Protein 3B84 (pdb70)

Foldseek 3Di:
DDVVVVVVVVLVVQVVCQVVVHPFLEWEAQPNDIGTHHLVLLVVFFPQSVVQCVPVPDDYHYDYNLCPVCVVQVVCCSSPVDRDDDPVCLVVQCVVCVVRVGVVSVVCSVPPD

Sequence (113 aa):
MSFVQHSVRVLQELNKQREKGQYCDATLDVGGLVFKAHWSVLACCSHFFQSLYGDGSGGSVVLPAGFAEIFGLLLDFFYTGHLALTSGNRDQVLLAARELRVPEAVELCQSFK

CATH classification: 3.30.710.10

Structure (mmCIF, N/CA/C/O backbone):
data_3B84
#
_entry.id   3B84
#
_cell.length_a   50.375
_cell.length_b   50.375
_cell.length_c   86.093
_cell.angle_alpha   90.000
_cell.angle_beta   90.000
_cell.angle_gamma   120.000
#
_symmetry.space_group_name_H-M   'P 31 2 1'
#
loop_
_entity.id
_entity.type
_entity.pdbx_description
1 polymer 'Zinc finger and BTB domain-containing protein 48'
2 non-polymer 'UNKNOWN ATOM OR ION'
3 non-polymer 1,2-ETHANEDIOL
4 water water
#
loop_
_atom_site.group_PDB
_atom_site.id
_atom_site.type_symbol
_atom_site.label_atom_id
_atom_site.label_alt_id
_atom_site.label_comp_id
_atom_site.label_asym_id
_atom_site.label_entity_id
_atom_site.label_seq_id
_atom_site.pdbx_PDB_ins_code
_atom_site.Cartn_x
_atom_site.Cartn_y
_atom_site.Cartn_z
_atom_site.occupancy
_atom_site.B_iso_or_equiv
_atom_site.auth_seq_id
_atom_site.auth_comp_id
_atom_site.auth_asym_id
_atom_site.auth_atom_id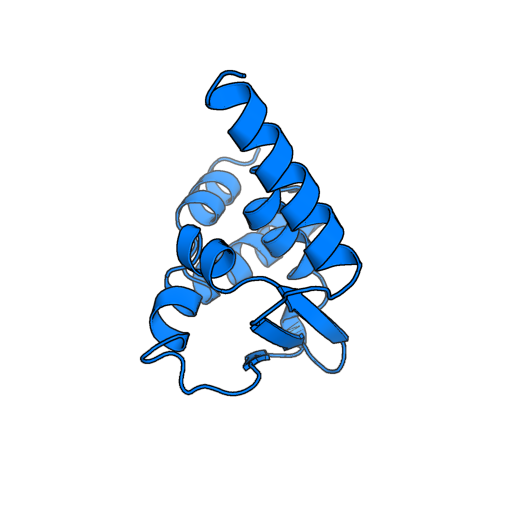
_atom_site.pdbx_PDB_model_num
ATOM 1 N N . MET A 1 2 ? 40.455 30.032 23.149 1.00 60.86 3 MET A N 1
ATOM 2 C CA . MET A 1 2 ? 39.498 30.428 24.224 1.00 60.43 3 MET A CA 1
ATOM 3 C C . MET A 1 2 ? 38.168 29.674 24.059 1.00 58.13 3 MET A C 1
ATOM 4 O O . MET A 1 2 ? 37.833 28.786 24.866 1.00 58.52 3 MET A O 1
ATOM 6 N N . SER A 1 3 ? 37.417 30.014 23.014 1.00 41.92 4 SER A N 1
ATOM 7 C CA . SER A 1 3 ? 36.136 29.394 22.816 1.00 29.81 4 SER A CA 1
ATOM 8 C C . SER A 1 3 ? 36.370 28.031 22.177 1.00 27.65 4 SER A C 1
ATOM 9 O O . SER A 1 3 ? 37.462 27.711 21.619 1.00 29.28 4 SER A O 1
ATOM 12 N N . PHE A 1 4 ? 35.338 27.228 22.226 1.00 28.76 5 PHE A N 1
ATOM 13 C CA . PHE A 1 4 ? 35.388 25.944 21.567 1.00 26.90 5 PHE A CA 1
ATOM 14 C C . PHE A 1 4 ? 35.474 26.127 20.051 1.00 28.00 5 PHE A C 1
ATOM 15 O O . PHE A 1 4 ? 36.186 25.367 19.346 1.00 30.97 5 PHE A O 1
ATOM 23 N N . VAL A 1 5 ? 34.824 27.166 19.531 1.00 28.16 6 VAL A N 1
ATOM 24 C CA . VAL A 1 5 ? 34.877 27.425 18.066 1.00 27.30 6 VAL A CA 1
ATOM 25 C C . VAL A 1 5 ? 36.313 27.773 17.668 1.00 27.75 6 VAL A C 1
ATOM 26 O O . VAL A 1 5 ? 36.850 27.203 16.706 1.00 31.68 6 VAL A O 1
ATOM 30 N N . GLN A 1 6 ? 36.967 28.628 18.452 1.00 29.80 7 GLN A N 1
ATOM 31 C CA . GLN A 1 6 ? 38.344 29.024 18.205 1.00 32.68 7 GLN A CA 1
ATOM 32 C C . GLN A 1 6 ? 39.263 27.821 18.228 1.00 34.72 7 GLN A C 1
ATOM 33 O O . GLN A 1 6 ? 40.070 27.612 17.315 1.00 32.80 7 GLN A O 1
ATOM 39 N N . HIS A 1 7 ? 39.093 26.986 19.254 1.00 29.53 8 HIS A N 1
ATOM 40 C CA . HIS A 1 7 ? 39.827 25.728 19.311 1.00 27.44 8 HIS A CA 1
ATOM 41 C C . HIS A 1 7 ? 39.568 24.760 18.164 1.00 28.66 8 HIS A C 1
ATOM 42 O O . HIS A 1 7 ? 40.529 24.106 17.663 1.00 30.72 8 HIS A O 1
ATOM 49 N N . SER A 1 8 ? 38.303 24.640 17.720 1.00 28.88 9 SER A N 1
ATOM 50 C CA . SER A 1 8 ? 37.933 23.790 16.591 1.00 27.16 9 SER A CA 1
ATOM 51 C C . SER A 1 8 ? 38.703 24.187 15.344 1.00 28.15 9 SER A C 1
ATOM 52 O O . SER A 1 8 ? 39.267 23.365 14.625 1.00 30.18 9 SER A O 1
ATOM 55 N N . VAL A 1 9 ? 38.744 25.505 15.103 1.00 27.99 10 VAL A N 1
ATOM 56 C CA . VAL A 1 9 ? 39.461 26.026 13.910 1.00 27.49 10 VAL A CA 1
ATOM 57 C C . VAL A 1 9 ? 40.946 25.691 14.029 1.00 28.32 10 VAL A C 1
ATOM 58 O O . VAL A 1 9 ? 41.595 25.200 13.089 1.00 30.86 10 VAL A O 1
ATOM 62 N N . ARG A 1 10 ? 41.492 25.909 15.215 1.00 29.57 11 ARG A N 1
ATOM 63 C CA . ARG A 1 10 ? 42.891 25.636 15.450 1.00 29.32 11 ARG A CA 1
ATOM 64 C C . ARG A 1 10 ? 43.248 24.188 15.198 0.50 21.01 11 ARG A C 1
ATOM 65 O O . ARG A 1 10 ? 44.233 23.898 14.485 1.00 29.35 11 ARG A O 1
ATOM 76 N N . VAL A 1 11 ? 42.441 23.287 15.719 1.00 29.74 12 VAL A N 1
ATOM 77 C CA . VAL A 1 11 ? 42.640 21.848 15.504 1.00 30.53 12 VAL A CA 1
ATOM 78 C C . VAL A 1 11 ? 42.541 21.510 14.024 1.00 30.28 12 VAL A C 1
ATOM 79 O O . VAL A 1 11 ? 43.389 20.762 13.490 1.00 29.11 12 VAL A O 1
ATOM 83 N N . LEU A 1 12 ? 41.502 21.987 13.344 1.00 29.39 13 LEU A N 1
ATOM 84 C CA . LEU A 1 12 ? 41.342 21.611 11.919 1.00 32.65 13 LEU A CA 1
ATOM 85 C C . LEU A 1 12 ? 42.463 22.176 11.051 1.00 30.55 13 LEU A C 1
ATOM 86 O O . LEU A 1 12 ? 42.976 21.516 10.120 1.00 29.53 13 LEU A O 1
ATOM 91 N N . GLN A 1 13 ? 42.929 23.381 11.360 1.00 28.75 14 GLN A N 1
ATOM 92 C CA . GLN A 1 13 ? 44.062 23.953 10.614 1.00 30.37 14 GLN A CA 1
ATOM 93 C C . GLN A 1 13 ? 45.302 23.064 10.818 1.00 27.26 14 GLN A C 1
ATOM 94 O O . GLN A 1 13 ? 46.047 22.831 9.855 1.00 31.57 14 GLN A O 1
ATOM 100 N N . GLU A 1 14 ? 45.497 22.593 12.024 1.00 28.60 15 GLU A N 1
ATOM 101 C CA . GLU A 1 14 ? 46.667 21.744 12.346 1.00 29.12 15 GLU A CA 1
ATOM 102 C C . GLU A 1 14 ? 46.523 20.376 11.685 1.00 28.80 15 GLU A C 1
ATOM 103 O O . GLU A 1 14 ? 47.491 19.877 11.109 1.00 30.43 15 GLU A O 1
ATOM 109 N N . LEU A 1 15 ? 45.322 19.808 11.710 1.00 31.43 16 LEU A N 1
ATOM 110 C CA . LEU A 1 15 ? 45.084 18.543 10.973 1.00 29.60 16 LEU A CA 1
ATOM 111 C C . LEU A 1 15 ? 45.387 18.666 9.490 1.00 31.17 16 LEU A C 1
ATOM 112 O O . LEU A 1 15 ? 45.986 17.775 8.893 1.00 28.34 16 LEU A O 1
ATOM 117 N N . ASN A 1 16 ? 45.022 19.791 8.870 1.00 28.66 17 ASN A N 1
ATOM 118 C CA . ASN A 1 16 ? 45.289 20.003 7.472 1.00 27.86 17 ASN A CA 1
ATOM 119 C C . ASN A 1 16 ? 46.772 20.095 7.230 1.00 31.39 17 ASN A C 1
ATOM 120 O O . ASN A 1 16 ? 47.293 19.469 6.324 1.00 30.55 17 ASN A O 1
ATOM 125 N N . LYS A 1 17 ? 47.460 20.870 8.069 1.00 30.99 18 LYS A N 1
ATOM 126 C CA . LYS A 1 17 ? 48.911 21.011 7.962 1.00 30.60 18 LYS A CA 1
ATOM 127 C C . LYS A 1 17 ? 49.584 19.638 8.132 1.00 28.60 18 LYS A C 1
ATOM 128 O O . LYS A 1 17 ? 50.494 19.259 7.313 1.00 29.45 18 LYS A O 1
ATOM 136 N N . GLN A 1 18 ? 49.153 18.888 9.145 1.00 26.85 19 GLN A N 1
ATOM 137 C CA . GLN A 1 18 ? 49.722 17.549 9.395 1.00 27.58 19 GLN A CA 1
ATOM 138 C C . GLN A 1 18 ? 49.539 16.621 8.182 1.00 28.58 19 GLN A C 1
ATOM 139 O O . GLN A 1 18 ? 50.471 15.938 7.791 1.00 27.98 19 GLN A O 1
ATOM 145 N N . ARG A 1 19 ? 48.348 16.599 7.606 1.00 28.57 20 ARG A N 1
ATOM 146 C CA . ARG A 1 19 ? 48.117 15.731 6.436 1.00 31.41 20 ARG A CA 1
ATOM 147 C C . ARG A 1 19 ? 49.032 16.089 5.282 1.00 30.67 20 ARG A C 1
ATOM 148 O O . ARG A 1 19 ? 49.590 15.219 4.607 1.00 33.10 20 ARG A O 1
ATOM 156 N N . GLU A 1 20 ? 49.228 17.391 5.055 1.00 32.93 21 GLU A N 1
ATOM 157 C CA . GLU A 1 20 ? 50.047 17.842 3.948 1.00 33.07 21 GLU A CA 1
ATOM 158 C C . GLU A 1 20 ? 51.481 17.405 4.152 1.00 31.45 21 GLU A C 1
ATOM 159 O O . GLU A 1 20 ? 52.165 17.016 3.188 1.00 34.14 21 GLU A O 1
ATOM 169 N N . LYS A 1 21 ? 51.940 17.473 5.392 1.00 31.88 22 LYS A N 1
ATOM 170 C CA . LYS A 1 21 ? 53.312 17.117 5.731 1.00 31.28 22 LYS A CA 1
ATOM 171 C C . LYS A 1 21 ? 53.491 15.639 6.093 1.00 32.71 22 LYS A C 1
ATOM 172 O O . LYS A 1 21 ? 54.606 15.204 6.313 1.00 29.49 22 LYS A O 1
ATOM 177 N N . GLY A 1 22 ? 52.427 14.846 6.097 1.00 30.10 23 GLY A N 1
ATOM 178 C CA . GLY A 1 22 ? 52.529 13.437 6.482 1.00 27.63 23 GLY A CA 1
ATOM 179 C C . GLY A 1 22 ? 52.918 13.219 7.943 1.00 35.94 23 GLY A C 1
ATOM 180 O O . GLY A 1 22 ? 53.625 12.272 8.261 1.00 36.83 23 GLY A O 1
ATOM 181 N N . GLN A 1 23 ? 52.461 14.102 8.829 1.00 30.23 24 GLN A N 1
ATOM 182 C CA . GLN A 1 23 ? 52.782 14.040 10.277 1.00 30.90 24 GLN A CA 1
ATOM 183 C C . GLN A 1 23 ? 51.616 13.528 11.112 1.00 31.03 24 GLN A C 1
ATOM 184 O O . GLN A 1 23 ? 50.478 13.894 10.883 1.00 31.53 24 GLN A O 1
ATOM 190 N N . TYR A 1 24 ? 51.901 12.691 12.099 1.00 30.41 25 TYR A N 1
ATOM 191 C CA . TYR A 1 24 ? 50.866 12.149 12.998 1.00 30.22 25 TYR A CA 1
ATOM 192 C C . TYR A 1 24 ? 49.711 11.539 12.256 1.00 34.45 25 TYR A C 1
ATOM 193 O O . TYR A 1 24 ? 48.567 11.54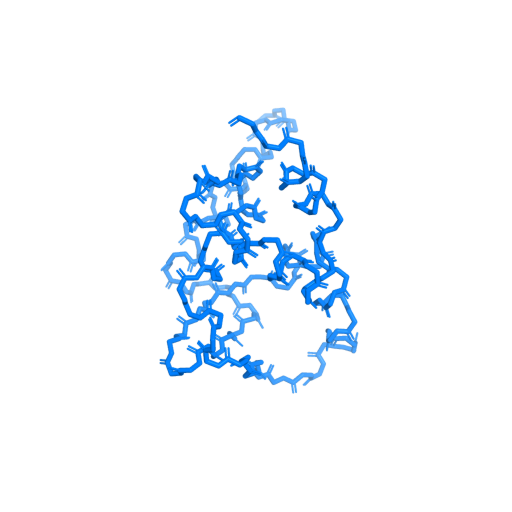0 12.739 1.00 33.11 25 TYR A O 1
ATOM 202 N N . CYS A 1 25 ? 50.022 10.967 11.090 1.00 30.95 26 CYS A N 1
ATOM 203 C CA . CYS A 1 25 ? 49.008 10.346 10.239 1.00 28.91 26 CYS A CA 1
ATOM 204 C C . CYS A 1 25 ? 48.994 8.853 10.408 1.00 29.81 26 CYS A C 1
ATOM 205 O O . CYS A 1 25 ? 49.986 8.189 10.066 1.00 32.16 26 CYS A O 1
ATOM 208 N N . ASP A 1 26 ? 47.904 8.317 10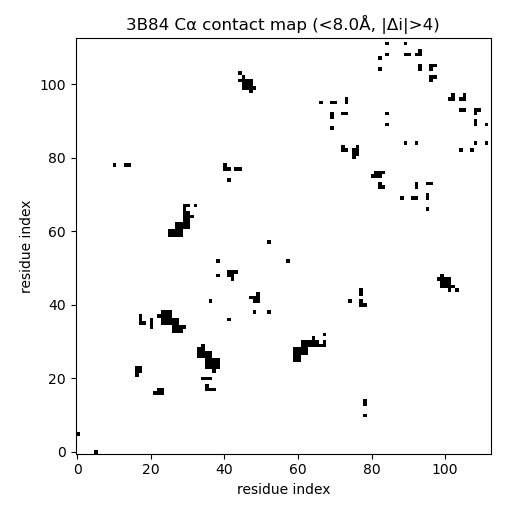.954 1.00 27.42 27 ASP A N 1
ATOM 209 C CA . ASP A 1 26 ? 47.741 6.881 11.094 1.00 28.09 27 ASP A CA 1
ATOM 210 C C . ASP A 1 26 ? 47.221 6.151 9.870 1.00 27.46 27 ASP A C 1
ATOM 211 O O . ASP A 1 26 ? 47.195 4.946 9.881 1.00 28.69 27 ASP A O 1
ATOM 216 N N . ALA A 1 27 ? 46.787 6.894 8.834 1.00 27.64 28 ALA A N 1
ATOM 217 C CA . ALA A 1 27 ? 46.347 6.277 7.572 1.00 28.37 28 ALA A CA 1
ATOM 218 C C . ALA A 1 27 ? 47.364 6.574 6.469 1.00 25.92 28 ALA A C 1
ATOM 219 O O . ALA A 1 27 ? 47.753 7.713 6.269 1.00 29.37 28 ALA A O 1
ATOM 221 N N . THR A 1 28 ? 47.771 5.521 5.797 1.00 28.96 29 THR A N 1
ATOM 222 C CA . THR A 1 28 ? 48.581 5.622 4.571 1.00 26.61 29 THR A CA 1
ATOM 223 C C . THR A 1 28 ? 47.744 4.987 3.461 1.00 29.74 29 THR A C 1
ATOM 224 O O . THR A 1 28 ? 47.349 3.815 3.557 1.00 28.21 29 THR A O 1
ATOM 228 N N . LEU A 1 29 ? 47.443 5.781 2.431 1.00 30.95 30 LEU A N 1
ATOM 229 C CA . LEU A 1 29 ? 46.593 5.344 1.336 1.00 29.04 30 LEU A CA 1
ATOM 230 C C . LEU A 1 29 ? 47.432 5.371 0.046 1.00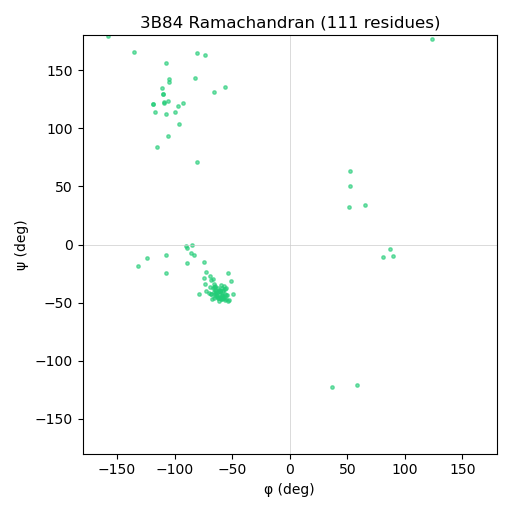 29.96 30 LEU A C 1
ATOM 231 O O . LEU A 1 29 ? 47.923 6.417 -0.380 1.00 34.35 30 LEU A O 1
ATOM 236 N N . ASP A 1 30 ? 47.652 4.199 -0.500 1.00 31.57 31 ASP A N 1
ATOM 237 C CA . ASP A 1 30 ? 48.451 4.022 -1.720 1.00 25.81 31 ASP A CA 1
ATOM 238 C C . ASP A 1 30 ? 47.469 3.970 -2.882 1.00 29.63 31 ASP A C 1
ATOM 239 O O . ASP A 1 30 ? 46.762 3.001 -3.027 1.00 32.19 31 ASP A O 1
ATOM 241 N N . VAL A 1 31 ? 47.368 5.055 -3.651 1.00 33.82 32 VAL A N 1
ATOM 242 C CA . VAL A 1 31 ? 46.494 5.094 -4.821 1.00 32.48 32 VAL A CA 1
ATOM 243 C C . VAL A 1 31 ? 47.371 5.002 -6.062 1.00 35.74 32 VAL A C 1
ATOM 244 O O . VAL A 1 31 ? 47.918 6.007 -6.541 1.00 39.65 32 VAL A O 1
ATOM 248 N N . GLY A 1 32 ? 47.559 3.774 -6.536 1.00 35.31 33 GLY A N 1
ATOM 249 C CA . GLY A 1 32 ? 48.380 3.520 -7.697 1.00 34.15 33 GLY A CA 1
ATOM 250 C C . GLY A 1 32 ? 49.764 4.129 -7.592 1.00 35.57 33 GLY A C 1
ATOM 251 O O . GLY A 1 32 ? 50.189 4.859 -8.490 1.00 42.97 33 GLY A O 1
ATOM 252 N N . GLY A 1 33 ? 50.456 3.877 -6.482 1.00 34.94 34 GLY A N 1
ATOM 253 C CA . GLY A 1 33 ? 51.830 4.397 -6.315 1.00 34.92 34 GLY A CA 1
ATOM 254 C C . GLY A 1 33 ? 51.893 5.859 -5.863 1.00 25.42 34 GLY A C 1
ATOM 255 O O . GLY A 1 33 ? 52.939 6.398 -5.471 1.00 24.63 34 GLY A O 1
ATOM 256 N N . LEU A 1 34 ? 50.753 6.525 -5.891 1.00 34.89 35 LEU A N 1
ATOM 257 C CA . LEU A 1 34 ? 50.655 7.873 -5.313 1.00 27.08 35 LEU A CA 1
ATOM 258 C C . LEU A 1 34 ? 50.192 7.758 -3.855 1.00 40.26 35 LEU A C 1
ATOM 259 O O . LEU A 1 34 ? 49.112 7.255 -3.604 1.00 41.65 35 LEU A O 1
ATOM 262 N N . VAL A 1 35 ? 50.998 8.271 -2.914 1.00 33.23 36 VAL A N 1
ATOM 263 C CA . VAL A 1 35 ? 50.799 8.012 -1.480 1.00 37.97 36 VAL A CA 1
ATOM 264 C C . VAL A 1 35 ? 50.238 9.236 -0.794 1.00 32.19 36 VAL A C 1
ATOM 265 O O . VAL A 1 35 ? 50.815 10.315 -0.839 1.00 34.86 36 VAL A O 1
ATOM 269 N N . PHE A 1 36 ? 49.086 9.041 -0.150 1.00 33.71 37 PHE A N 1
ATOM 270 C CA . PHE A 1 36 ? 48.402 10.038 0.597 1.00 32.31 37 PHE A CA 1
ATOM 271 C C . PHE A 1 36 ? 48.487 9.644 2.072 1.00 31.42 37 PHE A C 1
ATOM 272 O O . PHE A 1 36 ? 48.309 8.488 2.431 1.00 32.37 37 PHE A O 1
ATOM 280 N N . LYS A 1 37 ? 48.801 10.613 2.897 1.00 30.69 38 LYS A N 1
ATOM 281 C CA . LYS A 1 37 ? 48.787 10.396 4.338 1.00 30.69 38 LYS A CA 1
ATOM 282 C C . LYS A 1 37 ? 47.548 11.072 4.865 1.00 29.62 38 LYS A C 1
ATOM 283 O O . LYS A 1 37 ? 47.189 12.162 4.425 1.00 33.40 38 LYS A O 1
ATOM 289 N N . ALA A 1 38 ? 46.908 10.462 5.846 1.00 28.54 39 ALA A N 1
ATOM 290 C CA . ALA A 1 38 ? 45.718 11.037 6.439 1.00 27.47 39 ALA A CA 1
ATOM 291 C C . ALA A 1 38 ? 45.472 10.500 7.847 1.00 26.67 39 ALA A C 1
ATOM 292 O O . ALA A 1 38 ? 46.260 9.704 8.370 1.00 27.30 39 ALA A O 1
ATOM 294 N N . HIS A 1 39 ? 44.405 10.979 8.468 1.00 27.60 40 HIS A N 1
ATOM 295 C CA . HIS A 1 39 ? 44.007 10.579 9.799 1.00 24.90 40 HIS A CA 1
ATOM 296 C C . HIS A 1 39 ? 42.730 9.727 9.738 1.00 23.86 40 HIS A C 1
ATOM 297 O O . HIS A 1 39 ? 41.703 10.155 9.187 1.00 27.24 40 HIS A O 1
ATOM 304 N N . TRP A 1 40 ? 42.793 8.520 10.272 1.00 25.31 41 TRP A N 1
ATOM 305 C CA . TRP A 1 40 ? 41.572 7.632 10.249 1.00 25.89 41 TRP A CA 1
ATOM 306 C C . TRP A 1 40 ? 40.387 8.270 10.904 1.00 28.51 41 TRP A C 1
ATOM 307 O O . TRP A 1 40 ? 39.228 8.097 10.479 1.00 30.53 41 TRP A O 1
ATOM 318 N N . SER A 1 41 ? 40.654 9.029 11.954 1.00 28.08 42 SER A N 1
ATOM 319 C CA . SER A 1 41 ? 39.597 9.755 12.655 1.00 28.97 42 SER A CA 1
ATOM 320 C C . SER A 1 41 ? 38.788 10.628 11.712 1.00 29.29 42 SER A C 1
ATOM 321 O O . SER A 1 41 ? 37.548 10.630 11.759 1.00 34.13 42 SER A O 1
ATOM 324 N N . VAL A 1 42 ? 39.489 11.313 10.818 1.00 28.62 43 VAL A N 1
ATOM 325 C CA . VAL A 1 42 ? 38.883 12.238 9.858 1.00 28.59 43 VAL A CA 1
ATOM 326 C C . VAL A 1 42 ? 38.279 11.462 8.698 1.00 33.02 43 VAL A C 1
ATOM 327 O O . VAL A 1 42 ? 37.159 11.766 8.278 1.00 33.97 43 VAL A O 1
ATOM 331 N N . LEU A 1 43 ? 39.004 10.442 8.200 1.00 28.29 44 LEU A N 1
ATOM 332 C CA . LEU A 1 43 ? 38.423 9.576 7.119 1.00 28.66 44 LEU A CA 1
ATOM 333 C C . LEU A 1 43 ? 37.070 8.973 7.547 1.00 36.28 44 LEU A C 1
ATOM 334 O O . LEU A 1 43 ? 36.102 8.997 6.779 1.00 37.03 44 LEU A O 1
ATOM 339 N N . ALA A 1 44 ? 37.008 8.488 8.794 1.00 33.44 45 ALA A N 1
ATOM 340 C CA . ALA A 1 44 ? 35.833 7.798 9.354 1.00 37.54 45 ALA A CA 1
ATOM 341 C C . ALA A 1 44 ? 34.708 8.767 9.629 1.00 36.95 45 ALA A C 1
ATOM 342 O O . ALA A 1 44 ? 33.533 8.397 9.658 1.00 48.10 45 ALA A O 1
ATOM 344 N N . CYS A 1 45 ? 35.036 10.016 9.807 1.00 35.54 46 CYS A N 1
ATOM 345 C CA . CYS A 1 45 ? 34.007 11.009 9.911 1.00 44.76 46 CYS A CA 1
ATOM 346 C C . CYS A 1 45 ? 33.108 11.047 8.670 1.00 46.68 46 CYS A C 1
ATOM 347 O O . CYS A 1 45 ? 31.898 11.213 8.776 1.00 47.17 46 CYS A O 1
ATOM 351 N N . CYS A 1 46 ? 33.719 10.969 7.495 1.00 39.80 47 CYS A N 1
ATOM 352 C CA . CYS A 1 46 ? 33.000 11.289 6.257 1.00 37.47 47 CYS A CA 1
ATOM 353 C C . CYS A 1 46 ? 32.661 10.088 5.404 1.00 36.52 47 CYS A C 1
ATOM 354 O O . CYS A 1 46 ? 31.738 10.145 4.608 1.00 38.02 47 CYS A O 1
ATOM 357 N N . SER A 1 47 ? 33.430 9.019 5.566 1.00 31.15 48 SER A N 1
ATOM 358 C CA . SER A 1 47 ? 33.352 7.856 4.690 1.00 30.79 48 SER A CA 1
ATOM 359 C C . SER A 1 47 ? 32.966 6.602 5.425 1.00 32.46 48 SER A C 1
ATOM 360 O O . SER A 1 47 ? 33.664 6.139 6.304 1.00 30.11 48 SER A O 1
ATOM 363 N N . HIS A 1 48 ? 31.862 5.980 5.021 1.00 29.09 49 HIS A N 1
ATOM 364 C CA . HIS A 1 48 ? 31.514 4.690 5.613 1.00 27.46 49 HIS A CA 1
ATOM 365 C C . HIS A 1 48 ? 32.493 3.566 5.181 1.00 28.25 49 HIS A C 1
ATOM 366 O O . HIS A 1 48 ? 32.678 2.570 5.902 1.00 32.04 49 HIS A O 1
ATOM 373 N N . PHE A 1 49 ? 33.106 3.720 4.003 1.00 29.31 50 PHE A N 1
ATOM 374 C CA . PHE A 1 49 ? 34.077 2.758 3.516 1.00 28.12 50 PHE A CA 1
ATOM 375 C C . PHE A 1 49 ? 35.267 2.725 4.485 1.00 26.03 50 PHE A C 1
ATOM 376 O O . PHE A 1 49 ? 35.725 1.668 4.887 1.00 30.13 50 PHE A O 1
ATOM 384 N N . PHE A 1 50 ? 35.749 3.890 4.876 1.00 30.00 51 PHE A N 1
ATOM 385 C CA . PHE A 1 50 ? 36.924 3.913 5.758 1.00 28.30 51 PHE A CA 1
ATOM 386 C C . PHE A 1 50 ? 36.571 3.504 7.190 1.00 29.59 51 PHE A C 1
ATOM 387 O O . PHE A 1 50 ? 37.409 2.888 7.895 1.00 33.27 51 PHE A O 1
ATOM 395 N N . GLN A 1 51 ? 35.360 3.853 7.638 1.00 31.18 52 GLN A N 1
ATOM 396 C CA . GLN A 1 51 ? 34.856 3.340 8.932 1.00 32.33 52 GLN A CA 1
ATOM 397 C C . GLN A 1 51 ? 34.956 1.848 8.960 1.00 33.87 52 GLN A C 1
ATOM 398 O O . GLN A 1 51 ? 35.399 1.275 9.947 1.00 36.91 52 GLN A O 1
ATOM 404 N N . SER A 1 52 ? 34.500 1.194 7.888 1.00 33.62 53 SER A N 1
ATOM 405 C CA . SER A 1 52 ? 34.474 -0.274 7.816 1.00 37.85 53 SER A CA 1
ATOM 406 C C . SER A 1 52 ? 35.865 -0.879 7.738 1.00 40.07 53 SER A C 1
ATOM 407 O O . SER A 1 52 ? 36.131 -1.935 8.287 1.00 38.35 53 SER A O 1
ATOM 410 N N . LEU A 1 53 ? 36.755 -0.201 7.033 1.00 33.98 54 LEU A N 1
ATOM 411 C CA . LEU A 1 53 ? 38.069 -0.741 6.763 1.00 33.04 54 LEU A CA 1
ATOM 412 C C . LEU A 1 53 ? 38.933 -0.666 8.027 1.00 31.18 54 LEU A C 1
ATOM 413 O O . LEU A 1 53 ? 39.810 -1.493 8.235 1.00 32.75 54 LEU A O 1
ATOM 418 N N . TYR A 1 54 ? 38.656 0.318 8.876 1.00 33.47 55 TYR A N 1
ATOM 419 C CA . TYR A 1 54 ? 39.425 0.527 10.112 1.00 31.78 55 TYR A CA 1
ATOM 420 C C . TYR A 1 54 ? 39.428 -0.731 10.972 1.00 32.16 55 TYR A C 1
ATOM 421 O O . TYR A 1 54 ? 40.474 -1.171 11.461 1.00 33.78 55 TYR A O 1
ATOM 430 N N . GLY A 1 55 ? 38.241 -1.305 11.147 1.00 41.50 56 GLY A N 1
ATOM 431 C CA . GLY A 1 55 ? 38.075 -2.501 11.983 1.00 46.32 56 GLY A CA 1
ATOM 432 C C . GLY A 1 55 ? 38.545 -2.256 13.415 1.00 50.21 56 GLY A C 1
ATOM 433 O O . GLY A 1 55 ? 38.03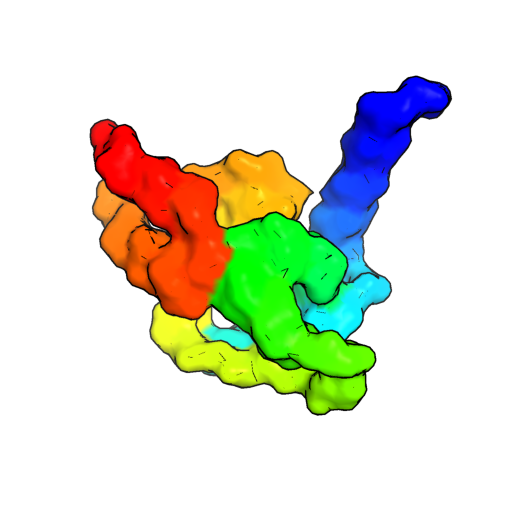0 -1.366 14.100 1.00 52.92 56 GLY A O 1
ATOM 434 N N . ASP A 1 56 ? 39.526 -3.041 13.861 1.00 52.61 57 ASP A N 1
ATOM 435 C CA . ASP A 1 56 ? 40.090 -2.934 15.217 1.00 51.59 57 ASP A CA 1
ATOM 436 C C . ASP A 1 56 ? 41.252 -1.945 15.272 1.00 51.60 57 ASP A C 1
ATOM 437 O O . ASP A 1 56 ? 41.810 -1.710 16.343 1.00 55.97 57 ASP A O 1
ATOM 439 N N . GLY A 1 57 ? 41.625 -1.388 14.116 1.00 47.84 58 GLY A N 1
ATOM 440 C CA . GLY A 1 57 ? 42.807 -0.526 13.994 1.00 48.17 58 GLY A CA 1
ATOM 441 C C . GLY A 1 57 ? 44.092 -1.274 13.660 1.00 50.06 58 GLY A C 1
ATOM 442 O O . GLY A 1 57 ? 45.090 -0.637 13.318 1.00 51.26 58 GLY A O 1
ATOM 443 N N . SER A 1 58 ? 44.044 -2.612 13.728 1.00 48.02 59 SER A N 1
ATOM 444 C CA . SER A 1 58 ? 45.212 -3.504 13.647 1.00 53.40 59 SER A CA 1
ATOM 445 C C . SER A 1 58 ? 45.859 -3.465 12.272 1.00 57.47 59 SER A C 1
ATOM 446 O O . SER A 1 58 ? 47.048 -3.779 12.122 1.00 58.71 59 SER A O 1
ATOM 448 N N . GLY A 1 59 ? 45.017 -3.195 11.277 1.00 55.60 60 GLY A N 1
ATOM 449 C CA . GLY A 1 59 ? 45.391 -2.663 9.968 1.00 55.98 60 GLY A CA 1
ATOM 450 C C . GLY A 1 59 ? 46.625 -2.957 9.130 1.00 53.18 60 GLY A C 1
ATOM 451 O O . GLY A 1 59 ? 46.899 -4.102 8.765 1.00 63.48 60 GLY A O 1
ATOM 452 N N . GLY A 1 60 ? 47.353 -1.885 8.815 1.00 52.86 61 GLY A N 1
ATOM 453 C CA . GLY A 1 60 ? 48.241 -1.820 7.643 1.00 53.26 61 GLY A CA 1
ATOM 454 C C . GLY A 1 60 ? 47.872 -0.632 6.746 1.00 52.01 61 GLY A C 1
ATOM 455 O O . GLY A 1 60 ? 46.919 0.097 7.030 1.00 45.87 61 GLY A O 1
ATOM 456 N N . SER A 1 61 ? 48.639 -0.415 5.677 1.00 50.79 62 SER A N 1
ATOM 457 C CA . SER A 1 61 ? 48.316 0.635 4.707 1.00 49.52 62 SER A CA 1
ATOM 458 C C . SER A 1 61 ? 47.126 0.169 3.871 1.00 45.70 62 SER A C 1
ATOM 459 O O . SER A 1 61 ? 46.819 -1.030 3.850 1.00 53.92 62 SER A O 1
ATOM 462 N N . VAL A 1 62 ? 46.472 1.109 3.193 1.00 44.61 63 VAL A N 1
ATOM 463 C CA . VAL A 1 62 ? 45.352 0.818 2.278 1.00 42.24 63 VAL A CA 1
ATOM 464 C C . VAL A 1 62 ? 45.821 1.050 0.843 1.00 40.75 63 VAL A C 1
ATOM 465 O O . VAL A 1 62 ? 46.251 2.156 0.485 1.00 37.08 63 VAL A O 1
ATOM 469 N N . VAL A 1 63 ? 45.727 0.015 0.021 1.00 39.18 64 VAL A N 1
ATOM 470 C CA . VAL A 1 63 ? 46.031 0.133 -1.391 1.00 36.22 64 VAL A CA 1
ATOM 471 C C . VAL A 1 63 ? 44.680 0.331 -2.075 1.00 37.23 64 VAL A C 1
ATOM 472 O O . VAL A 1 63 ? 43.800 -0.507 -1.937 1.00 43.42 64 VAL A O 1
ATOM 476 N N . LEU A 1 64 ? 44.502 1.458 -2.758 1.00 37.39 65 LEU A N 1
ATOM 477 C CA . LEU A 1 64 ? 43.243 1.749 -3.461 1.00 44.14 65 LEU A CA 1
ATOM 478 C C . LEU A 1 64 ? 43.449 1.628 -4.976 1.00 46.25 65 LEU A C 1
ATOM 479 O O . LEU A 1 64 ? 44.573 1.778 -5.458 1.00 40.72 65 LEU A O 1
ATOM 484 N N . PRO A 1 65 ? 42.356 1.374 -5.736 1.00 53.32 66 PRO A N 1
ATOM 485 C CA . PRO A 1 65 ? 42.498 1.226 -7.186 1.00 50.20 66 PRO A CA 1
ATOM 486 C C . PRO A 1 65 ? 43.162 2.451 -7.804 1.00 47.23 66 PRO A C 1
ATOM 487 O O . PRO A 1 65 ? 42.807 3.582 -7.453 1.00 48.55 66 PRO A O 1
ATOM 491 N N . ALA A 1 66 ? 44.118 2.233 -8.700 1.00 42.66 67 ALA A N 1
ATOM 492 C CA . ALA A 1 66 ? 44.860 3.334 -9.320 1.00 49.66 67 ALA A CA 1
ATOM 493 C C . ALA A 1 66 ? 43.937 4.413 -9.900 1.00 51.85 67 ALA A C 1
ATOM 494 O O . ALA A 1 66 ? 44.281 5.599 -9.896 1.00 56.69 67 ALA A O 1
ATOM 496 N N . GLY A 1 67 ? 42.758 4.002 -10.371 1.00 52.54 68 GLY A N 1
ATOM 497 C CA . GLY A 1 67 ? 41.792 4.915 -10.989 1.00 50.78 68 GLY A CA 1
ATOM 498 C C . GLY A 1 67 ? 41.412 6.130 -10.160 1.00 52.51 68 GLY A C 1
ATOM 499 O O . GLY A 1 67 ? 41.004 7.143 -10.718 1.00 55.77 68 GLY A O 1
ATOM 500 N N . PHE A 1 68 ? 41.548 6.026 -8.836 1.00 47.93 69 PHE A N 1
ATOM 501 C CA . PHE A 1 68 ? 41.204 7.116 -7.915 1.00 49.12 69 PHE A CA 1
ATOM 502 C C . PHE A 1 68 ? 42.239 8.250 -7.931 1.00 48.54 69 PHE A C 1
ATOM 503 O O . PHE A 1 68 ? 41.962 9.338 -7.430 1.00 35.09 69 PHE A O 1
ATOM 518 N N . ALA A 1 69 ? 43.425 8.025 -8.489 1.00 43.36 70 ALA A N 1
ATOM 519 C CA . ALA A 1 69 ? 44.513 8.988 -8.285 1.00 43.72 70 ALA A CA 1
ATOM 520 C C . ALA A 1 69 ? 44.109 10.401 -8.703 1.00 45.72 70 ALA A C 1
ATOM 521 O O . ALA A 1 69 ? 44.454 11.375 -8.039 1.00 46.59 70 ALA A O 1
ATOM 523 N N . GLU A 1 70 ? 43.338 10.509 -9.781 1.00 47.44 71 GLU A N 1
ATOM 524 C CA . GLU A 1 70 ? 42.966 11.820 -10.328 1.00 51.33 71 GLU A CA 1
ATOM 525 C C . GLU A 1 70 ? 42.230 12.720 -9.314 1.00 50.81 71 GLU A C 1
ATOM 526 O O . GLU A 1 70 ? 42.564 13.900 -9.168 1.00 56.70 71 GLU A O 1
ATOM 528 N N . ILE A 1 71 ? 41.270 12.124 -8.605 1.00 37.14 72 ILE A N 1
ATOM 529 C CA . ILE A 1 71 ? 40.229 12.836 -7.863 1.00 32.58 72 ILE A CA 1
ATOM 530 C C . ILE A 1 71 ? 40.182 12.445 -6.368 1.00 35.06 72 ILE A C 1
ATOM 531 O O . ILE A 1 71 ? 39.504 13.087 -5.587 1.00 36.64 72 ILE A O 1
ATOM 536 N N . PHE A 1 72 ? 40.873 11.382 -5.960 1.00 36.35 73 PHE A N 1
ATOM 537 C CA . PHE A 1 72 ? 41.003 11.089 -4.528 1.00 34.00 73 PHE A CA 1
ATOM 538 C C . PHE A 1 72 ? 41.450 12.316 -3.709 1.00 33.08 73 PHE A C 1
ATOM 539 O O . PHE A 1 72 ? 40.914 12.586 -2.634 1.00 33.84 73 PHE A O 1
ATOM 547 N N . GLY A 1 73 ? 42.397 13.089 -4.198 1.00 31.90 74 GLY A N 1
ATOM 548 C CA . GLY A 1 73 ? 42.808 14.276 -3.467 1.00 36.50 74 GLY A CA 1
ATOM 549 C C . GLY A 1 73 ? 41.674 15.267 -3.243 1.00 33.39 74 GLY A C 1
ATOM 550 O O . GLY A 1 73 ? 41.617 15.921 -2.186 1.00 34.46 74 GLY A O 1
ATOM 551 N N . LEU A 1 74 ? 40.760 15.373 -4.219 1.00 35.85 75 LEU A N 1
ATOM 552 C CA . LEU A 1 74 ? 39.591 16.253 -4.064 1.00 35.15 75 LEU A CA 1
ATOM 553 C C . LEU A 1 74 ? 38.728 15.762 -2.938 1.00 32.93 75 LEU A C 1
ATOM 554 O O . LEU A 1 74 ? 38.163 16.545 -2.169 1.00 32.19 75 LEU A O 1
ATOM 559 N N . LEU A 1 75 ? 38.579 14.448 -2.845 1.00 31.72 76 LEU A N 1
ATOM 560 C CA . LEU A 1 75 ? 37.721 13.901 -1.797 1.00 31.83 76 LEU A CA 1
ATOM 561 C C . LEU A 1 75 ? 38.363 14.146 -0.453 1.00 32.70 76 LEU A C 1
ATOM 562 O O . LEU A 1 75 ? 37.691 14.539 0.473 1.00 30.07 76 LEU A O 1
ATOM 567 N N . LEU A 1 76 ? 3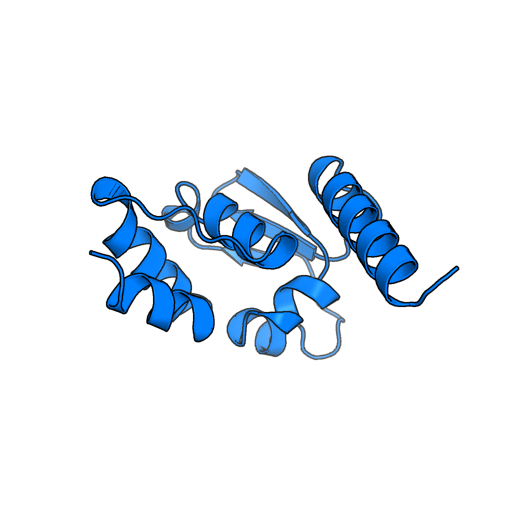9.675 13.933 -0.344 1.00 31.60 77 LEU A N 1
ATOM 568 C CA . LEU A 1 76 ? 40.377 14.194 0.920 1.00 33.02 77 LEU A CA 1
ATOM 569 C C . LEU A 1 76 ? 40.269 15.637 1.324 1.00 30.48 77 LEU A C 1
ATOM 570 O O . LEU A 1 76 ? 40.020 15.926 2.479 1.00 34.61 77 LEU A O 1
ATOM 575 N N . ASP A 1 77 ? 40.374 16.530 0.350 1.00 29.79 78 ASP A N 1
ATOM 576 C CA . ASP A 1 77 ? 40.179 17.933 0.587 1.00 30.93 78 ASP A CA 1
ATOM 577 C C . ASP A 1 77 ? 38.815 18.193 1.210 1.00 32.21 78 ASP A C 1
ATOM 578 O O . ASP A 1 77 ? 38.667 19.047 2.095 1.00 32.58 78 ASP A O 1
ATOM 583 N N . PHE A 1 78 ? 37.797 17.520 0.695 1.00 29.83 79 PHE A N 1
ATOM 584 C CA . PHE A 1 78 ? 36.450 17.648 1.239 1.00 28.93 79 PHE A CA 1
ATOM 585 C C . PHE A 1 78 ? 36.403 17.195 2.705 1.00 31.24 79 PHE A C 1
ATOM 586 O O . PHE A 1 78 ? 35.774 17.819 3.566 1.00 30.83 79 PHE A O 1
ATOM 594 N N . PHE A 1 79 ? 37.032 16.048 2.991 1.00 31.08 80 PHE A N 1
ATOM 595 C CA . PHE A 1 79 ? 37.056 15.539 4.349 1.00 30.79 80 PHE A CA 1
ATOM 596 C C . PHE A 1 79 ? 37.710 16.544 5.332 1.00 27.43 80 PHE A C 1
ATOM 597 O O . PHE A 1 79 ? 37.272 16.618 6.480 1.00 30.86 80 PHE A O 1
ATOM 605 N N . TYR A 1 80 ? 38.742 17.228 4.854 1.00 30.27 81 TYR A N 1
ATOM 606 C CA . TYR A 1 80 ? 39.547 18.112 5.687 1.00 29.21 81 TYR A CA 1
ATOM 607 C C . TYR A 1 80 ? 39.048 19.538 5.743 1.00 31.71 81 TYR A C 1
ATOM 608 O O . TYR A 1 80 ? 39.484 20.290 6.610 1.00 31.01 81 TYR A O 1
ATOM 617 N N . THR A 1 81 ? 38.171 19.934 4.825 1.00 30.99 82 THR A N 1
ATOM 618 C CA . THR A 1 81 ? 37.727 21.339 4.724 1.00 27.94 82 THR A CA 1
ATOM 619 C C . THR A 1 81 ? 36.244 21.568 4.620 1.00 31.81 82 THR A C 1
ATOM 620 O O . THR A 1 81 ? 35.792 22.689 4.827 1.00 31.38 82 THR A O 1
ATOM 624 N N . GLY A 1 82 ? 35.486 20.521 4.254 1.00 31.31 83 GLY A N 1
ATOM 625 C CA . GLY A 1 82 ? 34.067 20.696 4.066 1.00 29.15 83 GLY A CA 1
ATOM 626 C C . GLY A 1 82 ? 33.659 21.159 2.673 1.00 32.70 83 GLY A C 1
ATOM 627 O O . GLY A 1 82 ? 32.460 21.263 2.403 1.00 33.66 83 GLY A O 1
ATOM 628 N N . HIS A 1 83 ? 34.631 21.428 1.791 1.00 30.78 84 HIS A N 1
ATOM 629 C CA . HIS A 1 83 ? 34.350 21.909 0.454 1.00 30.64 84 HIS A CA 1
ATOM 630 C C . HIS A 1 83 ? 34.686 20.834 -0.575 1.00 30.68 84 HIS A C 1
ATOM 631 O O . HIS A 1 83 ? 35.779 20.289 -0.570 1.00 30.75 84 HIS A O 1
ATOM 638 N N . LEU A 1 84 ? 33.741 20.560 -1.471 1.00 29.92 85 LEU A N 1
ATOM 639 C CA . LEU A 1 84 ? 33.949 19.617 -2.558 1.00 27.98 85 LEU A CA 1
ATOM 640 C C . LEU A 1 84 ? 34.072 20.379 -3.871 1.00 29.09 85 LEU A C 1
ATOM 641 O O . LEU A 1 84 ? 33.086 20.986 -4.326 1.00 28.46 85 LEU A O 1
ATOM 646 N N . ALA A 1 85 ? 35.276 20.349 -4.450 1.00 30.26 86 ALA A N 1
ATOM 647 C CA . ALA A 1 85 ? 35.648 21.160 -5.615 1.00 30.98 86 ALA A CA 1
ATOM 648 C C . ALA A 1 85 ? 35.143 20.548 -6.935 1.00 32.08 86 ALA A C 1
ATOM 649 O O . ALA A 1 85 ? 35.928 20.092 -7.766 1.00 33.03 86 ALA A O 1
ATOM 651 N N . LEU A 1 86 ? 33.834 20.600 -7.138 1.00 29.44 87 LEU A N 1
ATOM 652 C CA . LEU A 1 86 ? 33.203 20.020 -8.304 1.00 28.28 87 LEU A CA 1
ATOM 653 C C . LEU A 1 86 ? 33.285 20.940 -9.508 1.00 30.46 87 LEU A C 1
ATOM 654 O O . LEU A 1 86 ? 33.212 22.189 -9.385 1.00 32.16 87 LEU A O 1
ATOM 659 N N . THR A 1 87 ? 33.469 20.331 -10.675 1.00 29.95 88 THR A N 1
ATOM 660 C CA . THR A 1 87 ? 33.386 21.001 -11.949 1.00 33.10 88 THR A CA 1
ATOM 661 C C . THR A 1 87 ? 32.584 20.129 -12.903 1.00 34.05 88 THR A C 1
ATOM 662 O O . THR A 1 87 ? 32.357 18.939 -12.648 1.00 34.15 88 THR A O 1
ATOM 666 N N . SER A 1 88 ? 32.151 20.692 -14.025 1.00 33.05 89 SER A N 1
ATOM 667 C CA . SER A 1 88 ? 31.413 19.885 -15.004 1.00 26.32 89 SER A CA 1
ATOM 668 C C . SER A 1 88 ? 32.281 18.708 -15.444 1.00 31.25 89 SER A C 1
ATOM 669 O O . SER A 1 88 ? 31.784 17.587 -15.607 1.00 35.27 89 SER A O 1
ATOM 672 N N . GLY A 1 89 ? 33.579 18.964 -15.604 1.00 28.73 90 GLY A N 1
ATOM 673 C CA . GLY A 1 89 ? 34.539 17.955 -16.039 1.00 32.11 90 GLY A CA 1
ATOM 674 C C . GLY A 1 89 ? 34.820 16.832 -15.049 1.00 35.48 90 GLY A C 1
ATOM 675 O O . GLY A 1 89 ? 35.097 15.697 -15.459 1.00 35.92 90 GLY A O 1
ATOM 676 N N . ASN A 1 90 ? 34.723 17.111 -13.752 1.00 33.06 91 ASN A N 1
ATOM 677 C CA . ASN A 1 90 ? 35.064 16.075 -12.761 1.00 32.42 91 ASN A CA 1
ATOM 678 C C . ASN A 1 90 ? 33.887 15.465 -12.025 1.00 29.51 91 ASN A C 1
ATOM 679 O O . ASN A 1 90 ? 34.071 14.488 -11.309 1.00 29.92 91 ASN A O 1
ATOM 684 N N . ARG A 1 91 ? 32.695 16.029 -12.203 1.00 32.02 92 ARG A N 1
ATOM 685 C CA . ARG A 1 91 ? 31.559 15.638 -11.353 1.00 31.73 92 ARG A CA 1
ATOM 686 C C . ARG A 1 91 ? 31.297 14.138 -11.378 1.00 29.63 92 ARG A C 1
ATOM 687 O O . ARG A 1 91 ? 31.113 13.512 -10.340 1.00 28.35 92 ARG A O 1
ATOM 695 N N . ASP A 1 92 ? 31.277 13.552 -12.566 1.00 31.53 93 ASP A N 1
ATOM 696 C CA . ASP A 1 92 ? 30.968 12.109 -12.661 1.00 28.72 93 ASP A CA 1
ATOM 697 C C . ASP A 1 92 ? 32.038 11.263 -11.978 1.00 31.37 93 ASP A C 1
ATOM 698 O O . ASP A 1 92 ? 31.730 10.262 -11.331 1.00 26.83 93 ASP A O 1
ATOM 703 N N . GLN A 1 93 ? 33.295 11.680 -12.087 1.00 26.13 94 GLN A N 1
ATOM 704 C CA . GLN A 1 93 ? 34.380 10.958 -11.433 1.00 28.09 94 GLN A CA 1
ATOM 705 C C . GLN A 1 93 ? 34.310 11.085 -9.919 1.00 27.07 94 GLN A C 1
ATOM 706 O O . GLN A 1 93 ? 34.543 10.140 -9.187 1.00 26.73 94 GLN A O 1
ATOM 712 N N . VAL A 1 94 ? 34.016 12.292 -9.447 1.00 29.76 95 VAL A N 1
ATOM 713 C CA . VAL A 1 94 ? 33.865 12.517 -8.045 1.00 29.93 95 VAL A CA 1
ATOM 714 C C . VAL A 1 94 ? 32.641 11.729 -7.509 1.00 25.89 95 VAL A C 1
ATOM 715 O O . VAL A 1 94 ? 32.750 11.112 -6.465 1.00 27.87 95 VAL A O 1
ATOM 719 N N . LEU A 1 95 ? 31.537 11.729 -8.241 1.00 25.90 96 LEU A N 1
ATOM 720 C CA . LEU A 1 95 ? 30.356 10.987 -7.825 1.00 28.15 96 LEU A CA 1
ATOM 721 C C . LEU A 1 95 ? 30.668 9.497 -7.659 1.00 27.14 96 LEU A C 1
ATOM 722 O O . LEU A 1 95 ? 30.203 8.847 -6.735 1.00 26.33 96 LEU A O 1
ATOM 727 N N . LEU A 1 96 ? 31.402 8.938 -8.617 1.00 25.93 97 LEU A N 1
ATOM 728 C CA . LEU A 1 96 ? 31.790 7.530 -8.525 1.00 24.37 97 LEU A CA 1
ATOM 729 C C . LEU A 1 96 ? 32.680 7.284 -7.287 1.00 25.87 97 LEU A C 1
ATOM 730 O O . LEU A 1 96 ? 32.516 6.327 -6.560 1.00 26.28 97 LEU A O 1
ATOM 735 N N . ALA A 1 97 ? 33.662 8.136 -7.060 1.00 25.39 98 ALA A N 1
ATOM 736 C CA . ALA A 1 97 ? 34.501 7.969 -5.862 1.00 26.80 98 ALA A CA 1
ATOM 737 C C . ALA A 1 97 ? 33.696 8.086 -4.561 1.00 28.36 98 ALA A C 1
ATOM 738 O O . ALA A 1 97 ? 33.891 7.335 -3.605 1.00 29.57 98 ALA A O 1
ATOM 740 N N . ALA A 1 98 ? 32.749 9.020 -4.545 1.00 28.96 99 ALA A N 1
ATOM 741 C CA . ALA A 1 98 ? 31.844 9.214 -3.403 1.00 30.36 99 ALA A CA 1
ATOM 742 C C . ALA A 1 98 ? 30.984 7.979 -3.151 1.00 29.06 99 ALA A C 1
ATOM 743 O O . ALA A 1 98 ? 30.783 7.585 -2.002 1.00 28.94 99 ALA A O 1
ATOM 745 N N . ARG A 1 99 ? 30.537 7.299 -4.210 1.00 26.67 100 ARG A N 1
ATOM 746 C CA . ARG A 1 99 ? 29.850 6.050 -4.064 1.00 24.58 100 ARG A CA 1
ATOM 747 C C . ARG A 1 99 ? 30.702 4.945 -3.548 1.00 26.77 100 ARG A C 1
ATOM 748 O O . ARG A 1 99 ? 30.314 4.271 -2.630 1.00 30.49 100 ARG A O 1
ATOM 756 N N . GLU A 1 100 ? 31.888 4.798 -4.128 1.00 26.90 101 GLU A N 1
ATOM 757 C CA . GLU A 1 100 ? 32.808 3.723 -3.746 1.00 28.04 101 GLU A CA 1
ATOM 758 C C . GLU A 1 100 ? 33.276 3.922 -2.311 1.00 30.56 101 GLU A C 1
ATOM 759 O O . GLU A 1 100 ? 33.346 2.948 -1.531 1.00 30.14 101 GLU A O 1
ATOM 765 N N . LEU A 1 101 ? 33.556 5.172 -1.945 1.00 29.48 102 LEU A N 1
ATOM 766 C CA . LEU A 1 101 ? 33.972 5.472 -0.557 1.00 26.23 102 LEU A CA 1
ATOM 767 C C . LEU A 1 101 ? 32.795 5.666 0.426 1.00 29.77 102 LEU A C 1
ATOM 768 O O . LEU A 1 101 ? 32.996 5.866 1.629 1.00 29.78 1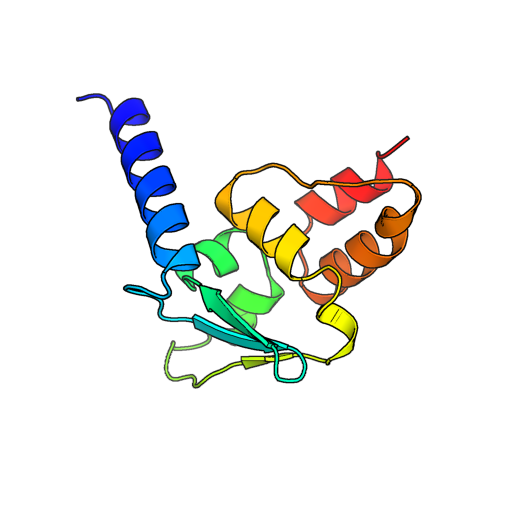02 LEU A O 1
ATOM 773 N N . ARG A 1 102 ? 31.572 5.549 -0.081 1.00 30.65 103 ARG A N 1
ATOM 774 C CA . ARG A 1 102 ? 30.351 5.667 0.725 1.00 27.14 103 ARG A CA 1
ATOM 775 C C . ARG A 1 102 ? 30.364 6.969 1.554 1.00 26.81 103 ARG A C 1
ATOM 776 O O . ARG A 1 102 ? 30.370 6.960 2.785 1.00 29.70 103 ARG A O 1
ATOM 784 N N . VAL A 1 103 ? 30.366 8.079 0.819 1.00 26.87 104 VAL A N 1
ATOM 785 C CA . VAL A 1 103 ? 30.383 9.442 1.346 1.00 27.56 104 VAL A CA 1
ATOM 786 C C . VAL A 1 103 ? 29.067 10.134 0.965 1.00 28.69 104 VAL A C 1
ATOM 787 O O . VAL A 1 103 ? 28.963 10.817 -0.089 1.00 28.85 104 VAL A O 1
ATOM 791 N N . PRO A 1 104 ? 28.017 9.915 1.773 1.00 31.96 105 PRO A N 1
ATOM 792 C CA . PRO A 1 104 ? 26.684 10.356 1.406 1.00 27.80 105 PRO A CA 1
ATOM 793 C C . PRO A 1 104 ? 26.602 11.850 1.121 1.00 27.81 105 PRO A C 1
ATOM 794 O O . PRO A 1 104 ? 25.861 12.233 0.232 1.00 30.89 105 PRO A O 1
ATOM 798 N N . GLU A 1 105 ? 27.332 12.655 1.891 1.00 31.66 106 GLU A N 1
ATOM 799 C CA . GLU A 1 105 ? 27.294 14.113 1.678 1.00 29.05 106 GLU A CA 1
ATOM 800 C C . GLU A 1 105 ? 27.853 14.534 0.327 1.00 31.85 106 GLU A C 1
ATOM 801 O O . GLU A 1 105 ? 27.334 15.451 -0.311 1.00 34.20 106 GLU A O 1
ATOM 807 N N . ALA A 1 106 ? 28.880 13.820 -0.128 1.00 30.48 107 ALA A N 1
ATOM 808 C CA . ALA A 1 106 ? 29.470 14.079 -1.427 1.00 31.52 107 ALA A CA 1
ATOM 809 C C . ALA A 1 106 ? 28.546 13.596 -2.539 1.00 29.67 107 ALA A C 1
ATOM 810 O O . ALA A 1 106 ? 28.384 14.271 -3.532 1.00 28.50 107 ALA A O 1
ATOM 812 N N . VAL A 1 107 ? 27.897 12.449 -2.372 1.00 29.55 108 VAL A N 1
ATOM 813 C CA . VAL A 1 107 ? 26.860 12.042 -3.340 1.00 27.80 108 VAL A CA 1
ATOM 814 C C . VAL A 1 107 ? 25.806 13.117 -3.538 1.00 30.03 108 VAL A C 1
ATOM 815 O O . VAL A 1 107 ? 25.475 13.493 -4.663 1.00 29.38 108 VAL A O 1
ATOM 819 N N . GLU A 1 108 ? 25.291 13.644 -2.440 1.00 30.38 109 GLU A N 1
ATOM 820 C CA . GLU A 1 108 ? 24.232 14.654 -2.520 1.00 32.40 109 GLU A CA 1
ATOM 821 C C . GLU A 1 108 ? 24.762 15.918 -3.215 1.00 28.00 109 GLU A C 1
ATOM 822 O O . GLU A 1 108 ? 24.076 16.467 -4.066 1.00 34.33 109 GLU A O 1
ATOM 826 N N . LEU A 1 109 ? 25.977 16.348 -2.903 1.00 31.64 110 LEU A N 1
ATOM 827 C CA . LEU A 1 109 ? 26.545 17.550 -3.552 1.00 30.24 110 LEU A CA 1
ATOM 828 C C . LEU A 1 109 ? 26.710 17.345 -5.083 1.00 31.74 110 LEU A C 1
ATOM 829 O O . LEU A 1 109 ? 26.388 18.213 -5.882 1.00 30.65 110 LEU A O 1
ATOM 834 N N . CYS A 1 110 ? 27.204 16.167 -5.471 1.00 31.20 111 CYS A N 1
ATOM 835 C CA . CYS A 1 110 ? 27.303 15.799 -6.881 1.00 31.26 111 CYS A CA 1
ATOM 836 C C . CYS A 1 110 ? 25.952 15.809 -7.609 1.00 32.33 111 CYS A C 1
ATOM 837 O O . CYS A 1 110 ? 25.841 16.288 -8.736 1.00 32.85 111 CYS A O 1
ATOM 840 N N . GLN A 1 111 ? 24.925 15.278 -6.965 1.00 32.62 112 GLN A N 1
ATOM 841 C CA . GLN A 1 111 ? 23.600 15.232 -7.562 1.00 32.19 112 GLN A CA 1
ATOM 842 C C . GLN A 1 111 ? 22.998 16.607 -7.748 1.00 32.10 112 GLN A C 1
ATOM 843 O O . GLN A 1 111 ? 22.314 16.865 -8.730 1.00 33.82 112 GLN A O 1
ATOM 849 N N . SER A 1 112 ? 23.253 17.484 -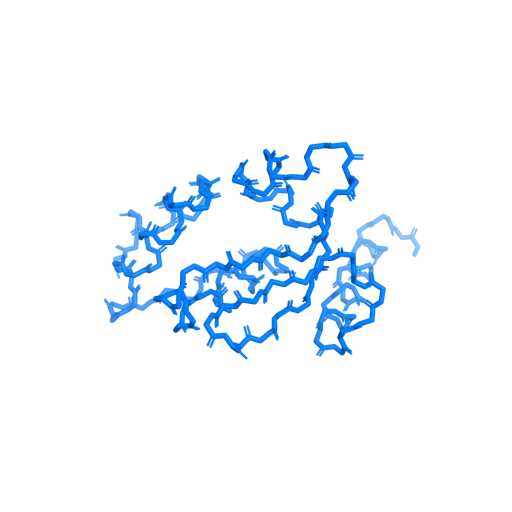6.796 1.00 37.27 113 SER A N 1
ATOM 850 C CA . SER A 1 112 ? 22.667 18.822 -6.801 1.00 36.50 113 SER A CA 1
ATOM 851 C C . SER A 1 112 ? 23.484 19.808 -7.639 1.00 45.18 113 SER A C 1
ATOM 852 O O . SER A 1 112 ? 23.050 20.945 -7.850 1.00 45.63 113 SER A O 1
ATOM 857 N N . PHE A 1 113 ? 24.656 19.382 -8.116 1.00 40.16 114 PHE A N 1
ATOM 858 C CA . PHE A 1 113 ? 25.559 20.251 -8.875 1.00 40.31 114 PHE A CA 1
ATOM 859 C C . PHE A 1 113 ? 24.924 20.649 -10.207 1.00 40.15 114 PHE A C 1
ATOM 860 O O . PHE A 1 113 ? 24.424 19.792 -10.934 1.00 43.36 114 PHE A O 1
ATOM 868 N N . LYS A 1 114 ? 24.960 21.944 -10.513 1.00 44.91 115 LYS A N 1
ATOM 869 C CA . LYS A 1 114 ? 24.347 22.482 -11.715 1.00 48.70 115 LYS A CA 1
ATOM 870 C C . LYS A 1 114 ? 25.102 23.723 -12.204 1.00 53.44 115 LYS A C 1
ATOM 871 O O . LYS A 1 114 ? 26.316 23.678 -12.434 1.00 53.80 115 LYS A O 1
#

GO terms:
  GO:0000781 chromosome, telomeric region (C, IDA)
  GO:0000976 transcription cis-regulatory region binding (F, IDA)
  GO:0003691 double-stranded telomeric DNA binding (F, IDA)
  GO:0003723 RNA binding (F, IDA)
  GO:0008270 zinc ion binding (F, IDA)
  GO:0045893 positive regulation of DNA-templated transcription (P, IMP)
  GO:0010833 telomere maintenance via telomere lengthening (P, IMP)
  GO:0051252 regulation of RNA metabolic process (P, IMP)
  GO:0042802 identical protein binding (F, IPI)
  GO:0005515 protein binding (F, IPI)
  GO:0005654 nucleoplasm (C, IDA)

InterPro domains:
  IPR000210 BTB/POZ domain [PF00651] (16-117)
  IPR000210 BTB/POZ domain [PS50097] (26-89)
  IPR000210 BTB/POZ domain [SM00225] (26-119)
  IPR011333 SKP1/BTB/POZ domain superfamily [G3DSA:3.30.710.10] (4-120)
  IPR011333 SKP1/BTB/POZ domain superfamily [SSF54695] (7-114)
  IPR013087 Zinc finger C2H2-type [PF00096] (319-338)
  IPR013087 Zinc finger C2H2-type [PF00096] (350-372)
  IPR013087 Zinc finger C2H2-type [PF00096] (465-487)
  IPR013087 Zinc finger C2H2-type [PF00096] (493-515)
  IPR013087 Zinc finger C2H2-type [PF00096] (550-572)
  IPR013087 Zinc finger C2H2-type [PF00096] (578-600)
  IPR013087 Zinc finger C2H2-type [PS00028] (293-313)
  IPR013087 Zinc finger C2H2-type [PS00028] (352-372)
  IPR013087 Zinc finger C2H2-type [PS00028] (380-401)
  IPR013087 Zinc finger C2H2-type [PS00028] (409-430)
  IPR013087 Zinc finger C2H2-type [PS00028] (467-487)
  IPR013087 Zinc finger C2H2-type [PS00028] (495-515)
  IPR013087 Zinc finger C2H2-type [PS00028] (523-544)
  IPR013087 Zinc finger C2H2-type [PS00028] (552-572)
  IPR013087 Zinc finger C2H2-type [PS00028] (580-600)

Organism: Homo sapiens (NCBI:txid9606)

Secondary structure (DSSP, 8-state):
--HHHHHHHHHHHHHHHHHHT-S--EEEEETTEEEEE-HHHHHHH-HHHHHHHTTTT---EEE-GGGHHHHHHHHHHHHHS-----TTTHHHHHHHHHHTT-HHHHHHHHH--

B-factor: mean 36.34, std 9.39, range [20.91, 79.94]

Solvent-accessible surface area: 6642 Å² total; per-residue (Å²): 136,47,167,109,107,98,46,83,173,66,74,120,69,39,36,73,23,46,145,111,35,61,178,22,90,0,29,0,22,0,48,75,61,94,36,73,0,11,23,80,14,0,30,104,36,0,85,48,0,80,78,83,91,61,103,38,99,69,64,78,15,125,8,83,67,67,26,44,82,10,0,22,45,0,0,55,13,16,1,80,58,120,12,43,28,73,106,66,21,61,111,87,0,37,102,2,0,130,89,2,108,1,69,122,0,15,78,80,0,105,93,64,131

Nearest PDB structures (foldseek):
  3b84-assembly1_A  TM=1.009E+00  e=1.703E-23  Homo sapiens
  2yy9-assembly1_B  TM=9.522E-01  e=6.754E-18  Mus musculus
  3ga1-assembly1_B  TM=9.244E-01  e=2.890E-10  Homo sapiens
  2ihc-assembly3_A  TM=8.943E-01  e=5.695E-10  Homo sapiens
  2ihc-assembly3_B  TM=8.982E-01  e=8.592E-09  Homo sapiens

Radius of gyration: 14.27 Å; Cα contacts (8 Å, |Δi|>4): 136; chains: 1; bounding box: 31×34×40 Å